Protein AF-A0A0K1QG72-F1 (afdb_monomer_lite)

Organism: NCBI:txid1391654

pLDDT: mean 87.48, std 5.42, range [59.25, 93.12]

Structure (mmCIF, N/CA/C/O backbone):
data_AF-A0A0K1QG72-F1
#
_entry.id   AF-A0A0K1QG72-F1
#
loop_
_atom_site.group_PDB
_atom_site.id
_atom_site.type_symbol
_atom_site.label_atom_id
_atom_site.label_alt_id
_atom_site.label_comp_id
_atom_site.label_asym_id
_atom_site.label_entity_id
_atom_site.label_seq_id
_atom_site.pdbx_PDB_ins_code
_atom_site.Cartn_x
_atom_site.Cartn_y
_atom_site.Cartn_z
_atom_site.occupancy
_atom_site.B_iso_or_equiv
_atom_site.auth_seq_id
_atom_site.auth_comp_id
_atom_site.auth_asym_id
_atom_site.auth_atom_id
_atom_site.pdbx_PDB_model_num
ATOM 1 N N . MET A 1 1 ? -10.342 -7.839 8.891 1.00 59.25 1 MET A N 1
ATOM 2 C CA . MET A 1 1 ? -9.482 -8.178 7.729 1.00 59.25 1 MET A CA 1
ATOM 3 C C . MET A 1 1 ? -8.659 -9.415 8.064 1.00 59.25 1 MET A C 1
ATOM 5 O O . MET A 1 1 ? -8.612 -9.781 9.231 1.00 59.25 1 MET A O 1
ATOM 9 N N . LYS A 1 2 ? -8.072 -10.097 7.074 1.00 65.12 2 LYS A N 1
ATOM 10 C CA . LYS A 1 2 ? -7.269 -11.310 7.305 1.00 65.12 2 LYS A CA 1
ATOM 11 C C . LYS A 1 2 ? -5.890 -10.953 7.876 1.00 65.12 2 LYS A C 1
ATOM 13 O O . LYS A 1 2 ? -5.351 -9.897 7.552 1.00 65.12 2 LYS A O 1
ATOM 18 N N . ALA A 1 3 ? -5.326 -11.838 8.699 1.00 71.88 3 ALA A N 1
ATOM 19 C CA . ALA A 1 3 ? -3.951 -11.710 9.173 1.00 71.88 3 ALA A CA 1
ATOM 20 C C . ALA A 1 3 ? -2.966 -11.719 7.989 1.00 71.88 3 ALA A C 1
ATOM 22 O O . ALA A 1 3 ? -3.108 -12.519 7.062 1.00 71.88 3 ALA A O 1
ATOM 23 N N . SER A 1 4 ? -1.990 -10.813 8.023 1.00 83.19 4 SER A N 1
ATOM 24 C CA . SER A 1 4 ? -0.992 -10.626 6.970 1.00 83.19 4 SER A CA 1
ATOM 25 C C . SER A 1 4 ? 0.277 -11.423 7.266 1.00 83.19 4 SER A C 1
ATOM 27 O O . SER A 1 4 ? 0.906 -11.230 8.308 1.00 83.19 4 SER A O 1
ATOM 29 N N . ALA A 1 5 ? 0.698 -12.255 6.314 1.00 86.75 5 ALA A N 1
ATOM 30 C CA . ALA A 1 5 ? 1.987 -12.939 6.375 1.00 86.75 5 ALA A CA 1
ATOM 31 C C . ALA A 1 5 ? 3.146 -11.949 6.179 1.00 86.75 5 ALA A C 1
ATOM 33 O O . ALA A 1 5 ? 4.214 -12.100 6.769 1.00 86.75 5 ALA A O 1
ATOM 34 N N . MET A 1 6 ? 2.928 -10.902 5.380 1.00 89.50 6 MET A N 1
ATOM 35 C CA . MET A 1 6 ? 3.885 -9.815 5.201 1.00 89.50 6 MET A CA 1
ATOM 36 C C . MET A 1 6 ? 4.154 -9.068 6.511 1.00 89.50 6 MET A C 1
ATOM 38 O O . MET A 1 6 ? 5.302 -8.714 6.768 1.00 89.50 6 MET A O 1
ATOM 42 N N . GLY A 1 7 ? 3.140 -8.861 7.353 1.00 87.12 7 GLY A N 1
ATOM 43 C CA . GLY A 1 7 ? 3.303 -8.242 8.668 1.00 87.12 7 GLY A CA 1
ATOM 44 C C . GLY A 1 7 ? 4.256 -9.026 9.572 1.00 87.12 7 GLY A C 1
ATOM 45 O O . GLY A 1 7 ? 5.176 -8.446 10.148 1.00 87.12 7 GLY A O 1
ATOM 46 N N . GLU A 1 8 ? 4.093 -10.349 9.641 1.00 87.62 8 GLU A N 1
ATOM 47 C CA . GLU A 1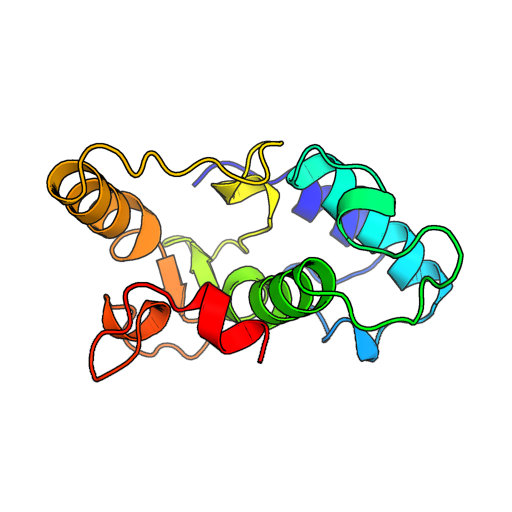 8 ? 5.005 -11.230 10.382 1.00 87.62 8 GLU A CA 1
ATOM 48 C C . GLU A 1 8 ? 6.423 -11.210 9.801 1.00 87.62 8 GLU A C 1
ATOM 50 O O . GLU A 1 8 ? 7.406 -11.140 10.542 1.00 87.62 8 GLU A O 1
ATOM 55 N N . ASP A 1 9 ? 6.541 -11.248 8.471 1.00 89.75 9 ASP A N 1
ATOM 56 C CA . ASP A 1 9 ? 7.832 -11.203 7.790 1.00 89.75 9 ASP A CA 1
ATOM 57 C C . ASP A 1 9 ? 8.554 -9.873 8.082 1.00 89.75 9 ASP A C 1
ATOM 59 O O . ASP A 1 9 ? 9.743 -9.883 8.385 1.00 89.75 9 ASP A O 1
ATOM 63 N N . LEU A 1 10 ? 7.850 -8.734 8.102 1.00 89.31 10 LEU A N 1
ATOM 64 C CA . LEU A 1 10 ? 8.422 -7.428 8.461 1.00 89.31 10 LEU A CA 1
ATOM 65 C C . LEU A 1 10 ? 8.855 -7.353 9.933 1.00 89.31 10 LEU A C 1
ATOM 67 O O . LEU A 1 10 ? 9.928 -6.818 10.224 1.00 89.31 10 LEU A O 1
ATOM 71 N N . GLN A 1 11 ? 8.077 -7.925 10.853 1.00 88.19 11 GLN A N 1
ATOM 72 C CA . GLN A 1 11 ? 8.455 -7.995 12.269 1.00 88.19 11 GLN A CA 1
ATOM 73 C C . GLN A 1 11 ? 9.741 -8.807 12.473 1.00 88.19 11 GLN A C 1
ATOM 75 O O . GLN A 1 11 ? 10.623 -8.376 13.217 1.00 88.19 11 GLN A O 1
ATOM 80 N N . LYS A 1 12 ? 9.913 -9.924 11.751 1.00 89.38 12 LYS A N 1
ATOM 81 C CA . LYS A 1 12 ? 11.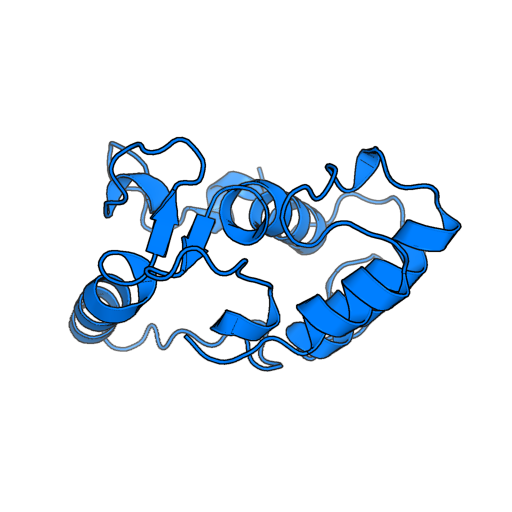159 -10.720 11.766 1.00 89.38 12 LYS A CA 1
ATOM 82 C C . LYS A 1 12 ? 12.375 -9.935 11.260 1.00 89.38 12 LYS A C 1
ATOM 84 O O . LYS A 1 12 ? 13.495 -10.216 11.674 1.00 89.38 12 LYS A O 1
ATOM 89 N N . LEU A 1 13 ? 12.172 -8.920 10.415 1.00 87.31 13 LEU A N 1
ATOM 90 C CA . LEU A 1 13 ? 13.221 -7.989 9.964 1.00 87.31 13 LEU A CA 1
ATOM 91 C C . LEU A 1 13 ? 13.548 -6.885 10.990 1.00 87.31 13 LEU A C 1
ATOM 93 O O . LEU A 1 13 ? 14.360 -5.984 10.719 1.00 87.31 13 LEU A O 1
ATOM 97 N N . GLY A 1 14 ? 12.906 -6.923 12.162 1.00 86.75 14 GLY A N 1
ATOM 98 C CA . GLY A 1 14 ? 13.012 -5.899 13.194 1.00 86.75 14 GLY A CA 1
ATOM 99 C C . GLY A 1 14 ? 12.425 -4.564 12.744 1.00 86.75 14 GLY A C 1
ATOM 100 O O . GLY A 1 14 ? 12.980 -3.516 13.074 1.00 86.75 14 GLY A O 1
ATOM 101 N N . LEU A 1 15 ? 11.381 -4.593 11.909 1.00 88.06 15 LEU A N 1
ATOM 102 C CA . LEU A 1 15 ? 10.599 -3.414 11.548 1.00 88.06 15 LEU A CA 1
ATOM 103 C C . LEU A 1 15 ? 9.314 -3.399 12.373 1.00 88.06 15 LEU A C 1
ATOM 105 O O . LEU A 1 15 ? 8.622 -4.411 12.477 1.00 88.06 15 LEU A O 1
ATOM 109 N N . ASP A 1 16 ? 8.989 -2.242 12.946 1.00 85.50 16 ASP A N 1
ATOM 110 C CA . ASP A 1 16 ? 7.727 -2.067 13.656 1.00 85.50 16 ASP A CA 1
ATOM 111 C C . ASP A 1 16 ? 6.575 -2.010 12.648 1.00 85.50 16 ASP A C 1
ATOM 113 O O . ASP A 1 16 ? 6.453 -1.063 11.870 1.00 85.50 16 ASP A O 1
ATOM 117 N N . ALA A 1 17 ? 5.717 -3.027 12.695 1.00 80.81 17 ALA A N 1
ATOM 118 C CA . ALA A 1 17 ? 4.513 -3.158 11.887 1.00 80.81 17 ALA A CA 1
ATOM 119 C C . ALA A 1 17 ? 3.548 -1.962 12.011 1.00 80.81 17 ALA A C 1
ATOM 121 O O . ALA A 1 17 ? 2.796 -1.703 11.076 1.00 80.81 17 ALA A O 1
ATOM 122 N N . LYS A 1 18 ? 3.559 -1.239 13.139 1.00 81.81 18 LYS A N 1
ATOM 123 C CA . LYS A 1 18 ? 2.697 -0.070 13.386 1.00 81.81 18 LYS A CA 1
ATOM 124 C C . LYS A 1 18 ? 3.378 1.262 13.073 1.00 81.81 18 LYS A C 1
ATOM 126 O O . LYS A 1 18 ? 2.695 2.271 12.922 1.00 81.81 18 LYS A O 1
ATOM 131 N N . ALA A 1 19 ? 4.705 1.279 12.974 1.00 85.50 19 ALA A N 1
ATOM 132 C CA . ALA A 1 19 ? 5.501 2.489 12.783 1.00 85.50 19 ALA A CA 1
ATOM 133 C C . ALA A 1 19 ? 6.554 2.296 11.683 1.00 85.50 19 ALA A C 1
ATOM 135 O O . ALA A 1 19 ? 7.749 2.543 11.867 1.00 85.50 19 ALA A O 1
ATOM 136 N N . LEU A 1 20 ? 6.101 1.847 10.511 1.00 87.81 20 LEU A N 1
ATOM 137 C CA . LEU A 1 20 ? 6.985 1.596 9.382 1.00 87.81 20 LEU A CA 1
ATOM 138 C C . LEU A 1 20 ? 7.597 2.899 8.829 1.00 87.81 20 LEU A C 1
ATOM 140 O O . LEU A 1 20 ? 6.874 3.869 8.552 1.00 87.81 20 LEU A O 1
ATOM 144 N N . PRO A 1 21 ? 8.922 2.933 8.595 1.00 88.31 21 PRO A N 1
ATOM 145 C CA . PRO A 1 21 ? 9.557 4.055 7.922 1.00 88.31 21 PRO A CA 1
ATOM 146 C C . PRO A 1 21 ? 9.186 4.079 6.432 1.00 88.31 21 PRO A C 1
ATOM 148 O O . PRO A 1 21 ? 8.797 3.072 5.837 1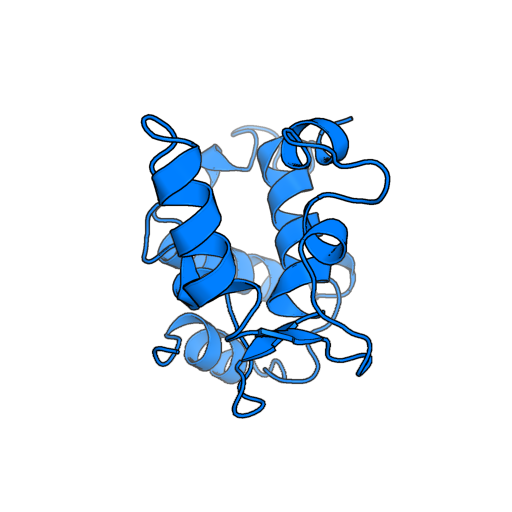.00 88.31 21 PRO A O 1
ATOM 151 N N . SER A 1 22 ? 9.355 5.236 5.792 1.00 88.81 22 SER A N 1
ATOM 152 C CA . SER A 1 22 ? 9.354 5.317 4.328 1.00 88.81 22 SER A CA 1
ATOM 153 C C . SER A 1 22 ? 10.455 4.427 3.743 1.00 88.81 22 SER A C 1
ATOM 155 O O . SER A 1 22 ? 11.542 4.325 4.318 1.00 88.81 22 SER A O 1
ATOM 157 N N . LEU A 1 23 ? 10.204 3.817 2.580 1.00 87.31 23 LEU A N 1
ATOM 158 C CA . LEU A 1 23 ? 11.140 2.872 1.951 1.00 87.31 23 LEU A CA 1
ATOM 159 C C . LEU A 1 23 ? 12.537 3.472 1.720 1.00 87.31 23 LEU A C 1
ATOM 161 O O . LEU A 1 23 ? 13.539 2.784 1.880 1.00 87.31 23 LEU A O 1
ATOM 165 N N . ASN A 1 24 ? 12.617 4.766 1.406 1.00 83.75 24 ASN A N 1
ATOM 166 C CA . ASN A 1 24 ? 13.876 5.485 1.187 1.00 83.75 24 ASN A CA 1
ATOM 167 C C . ASN A 1 24 ? 14.722 5.704 2.456 1.00 83.75 24 ASN A C 1
ATOM 169 O O . ASN A 1 24 ? 15.873 6.114 2.344 1.00 83.75 24 ASN A O 1
ATOM 173 N N . ARG A 1 25 ? 14.172 5.456 3.651 1.00 86.88 25 ARG A N 1
ATOM 174 C CA . ARG A 1 25 ? 14.891 5.560 4.933 1.00 86.88 25 ARG A CA 1
ATOM 175 C C . ARG A 1 25 ? 15.419 4.214 5.428 1.00 86.88 25 ARG A C 1
ATOM 177 O O . ARG A 1 25 ? 16.080 4.165 6.461 1.00 86.88 25 ARG A O 1
ATOM 184 N N . LEU A 1 26 ? 15.110 3.120 4.731 1.00 87.06 26 LEU A N 1
ATOM 185 C CA . LEU A 1 26 ? 15.592 1.792 5.094 1.00 87.06 26 LEU A CA 1
ATOM 186 C C . LEU A 1 26 ? 17.035 1.581 4.608 1.00 87.06 26 LEU A C 1
ATOM 188 O O . LEU A 1 26 ? 17.351 1.939 3.472 1.00 87.06 26 LEU A O 1
ATOM 192 N N . PRO A 1 27 ? 17.899 0.931 5.410 1.00 88.00 27 PRO A N 1
ATOM 193 C CA . PRO A 1 27 ? 19.205 0.481 4.943 1.00 88.00 27 PRO A CA 1
ATOM 194 C C . PRO A 1 27 ? 19.072 -0.451 3.723 1.00 88.00 27 PRO A C 1
ATOM 196 O O . PRO A 1 27 ? 18.130 -1.252 3.689 1.00 88.00 27 PRO A O 1
ATOM 199 N N . PRO A 1 28 ? 20.016 -0.433 2.760 1.00 86.31 28 PRO A N 1
ATOM 200 C CA . PRO A 1 28 ? 19.920 -1.220 1.525 1.00 86.31 28 PRO A CA 1
ATOM 201 C C . PRO A 1 28 ? 19.675 -2.720 1.742 1.00 86.31 28 PRO A C 1
ATOM 203 O O . PRO A 1 28 ? 18.909 -3.348 1.009 1.00 86.31 28 PRO A O 1
ATOM 206 N N . GLU A 1 29 ? 20.284 -3.301 2.778 1.00 86.00 29 GLU A N 1
ATOM 207 C CA . GLU A 1 29 ? 20.107 -4.715 3.117 1.00 86.00 29 GLU A CA 1
ATOM 208 C C . GLU A 1 29 ? 18.683 -5.035 3.578 1.00 86.00 29 GLU A C 1
ATOM 210 O O . GLU A 1 29 ? 18.092 -6.016 3.121 1.00 86.00 29 GLU A O 1
ATOM 215 N N . LYS A 1 30 ? 18.105 -4.186 4.440 1.00 88.19 30 LYS A N 1
ATOM 216 C CA . LYS A 1 30 ? 16.713 -4.328 4.885 1.00 88.19 30 LYS A CA 1
ATOM 217 C C . LYS A 1 30 ? 15.751 -4.081 3.733 1.00 88.19 30 LYS A C 1
ATOM 219 O O . LYS A 1 30 ? 14.800 -4.838 3.568 1.00 88.19 30 LYS A O 1
ATOM 224 N N . LEU A 1 31 ? 16.029 -3.079 2.898 1.00 89.00 31 LEU A N 1
ATOM 225 C CA . LEU A 1 31 ? 15.211 -2.766 1.731 1.00 89.00 31 LEU A CA 1
ATOM 226 C C . LEU A 1 31 ? 15.089 -3.979 0.801 1.00 89.00 31 LEU A C 1
ATOM 228 O O . LEU A 1 31 ? 13.982 -4.337 0.413 1.00 89.00 31 LEU A O 1
ATOM 232 N N . ARG A 1 32 ? 16.196 -4.675 0.508 1.00 88.56 32 ARG A N 1
ATOM 233 C CA . ARG A 1 32 ? 16.170 -5.891 -0.323 1.00 88.56 32 ARG A CA 1
ATOM 234 C C . ARG A 1 32 ? 15.311 -7.002 0.289 1.00 88.56 32 ARG A C 1
ATOM 236 O O . ARG A 1 32 ? 14.655 -7.733 -0.449 1.00 88.56 32 ARG A O 1
ATOM 243 N N . GLN A 1 33 ? 15.304 -7.139 1.613 1.00 90.75 33 GLN A N 1
ATOM 244 C CA . GLN A 1 33 ? 14.461 -8.121 2.301 1.00 90.75 33 GLN A CA 1
ATOM 245 C C . GLN A 1 33 ? 12.978 -7.733 2.251 1.00 90.75 33 GLN A C 1
ATOM 247 O O . GLN A 1 33 ? 12.145 -8.588 1.964 1.00 90.75 33 GLN A O 1
ATOM 252 N N . VAL A 1 34 ? 12.656 -6.445 2.398 1.00 91.81 34 VAL A N 1
ATOM 253 C CA . VAL A 1 34 ? 11.295 -5.921 2.188 1.00 91.81 34 VAL A CA 1
ATOM 254 C C . VAL A 1 34 ? 10.822 -6.154 0.745 1.00 91.81 34 VAL A C 1
ATOM 256 O O . VAL A 1 34 ? 9.692 -6.573 0.532 1.00 91.81 34 VAL A O 1
ATOM 259 N N . MET A 1 35 ? 11.684 -6.006 -0.266 1.00 92.69 35 MET A N 1
ATOM 260 C CA . MET A 1 35 ? 11.290 -6.295 -1.657 1.00 92.69 35 MET A CA 1
ATOM 261 C C . MET A 1 35 ? 10.877 -7.760 -1.875 1.00 92.69 35 MET A C 1
ATOM 263 O O . MET A 1 35 ? 10.018 -8.045 -2.709 1.00 92.69 35 MET A O 1
ATOM 267 N N . LYS A 1 36 ? 11.426 -8.709 -1.102 1.00 91.25 36 LYS A N 1
ATOM 268 C CA . LYS A 1 36 ? 10.989 -10.114 -1.168 1.00 91.25 36 LYS A CA 1
ATOM 269 C C . LYS A 1 36 ? 9.558 -10.290 -0.659 1.00 91.25 36 LYS A C 1
ATOM 271 O O . LYS A 1 36 ? 8.818 -11.093 -1.226 1.00 91.25 36 LYS A O 1
ATOM 276 N N . THR A 1 37 ? 9.154 -9.540 0.370 1.00 91.94 37 THR A N 1
ATOM 277 C CA . THR A 1 37 ? 7.776 -9.603 0.878 1.00 91.94 37 THR A CA 1
ATOM 278 C C . THR A 1 37 ? 6.796 -8.994 -0.122 1.00 91.94 37 THR A C 1
ATOM 280 O O . THR A 1 37 ? 5.719 -9.548 -0.319 1.00 91.94 37 THR A O 1
ATOM 283 N N . PHE A 1 38 ? 7.204 -7.950 -0.852 1.00 93.12 38 PHE A N 1
ATOM 284 C CA . PHE A 1 38 ? 6.405 -7.352 -1.928 1.00 93.12 38 PHE A CA 1
ATOM 285 C C . PHE A 1 38 ? 6.173 -8.346 -3.069 1.00 93.12 38 PHE A C 1
ATOM 287 O O . PHE A 1 38 ? 5.037 -8.539 -3.492 1.00 93.12 38 PHE A O 1
ATOM 294 N N . ASN A 1 39 ? 7.230 -9.023 -3.528 1.00 92.19 39 ASN A N 1
ATOM 295 C CA . ASN A 1 39 ? 7.130 -10.046 -4.572 1.00 92.19 39 ASN A CA 1
ATOM 296 C C . ASN A 1 39 ? 6.123 -11.143 -4.198 1.00 92.19 39 ASN A C 1
ATOM 298 O O . ASN A 1 39 ? 5.266 -11.498 -5.004 1.00 92.19 39 ASN A O 1
ATOM 302 N N . LYS A 1 40 ? 6.181 -11.632 -2.952 1.00 91.31 40 LYS A N 1
ATOM 303 C CA . LYS A 1 40 ? 5.248 -12.638 -2.422 1.00 91.31 40 LYS A CA 1
ATOM 304 C C . LYS A 1 40 ? 3.816 -12.102 -2.324 1.00 91.31 40 LYS A C 1
ATOM 306 O O . LYS A 1 40 ? 2.888 -12.773 -2.756 1.00 91.31 40 LYS A O 1
ATOM 311 N N . ALA A 1 41 ? 3.641 -10.895 -1.790 1.00 92.38 41 ALA A N 1
ATOM 312 C CA . ALA A 1 41 ? 2.332 -10.283 -1.584 1.00 92.38 41 ALA A CA 1
ATOM 313 C C . ALA A 1 41 ? 1.613 -9.911 -2.890 1.00 92.38 41 ALA A C 1
ATOM 315 O O . ALA A 1 41 ? 0.387 -9.956 -2.948 1.00 92.38 41 ALA A O 1
ATOM 316 N N . LEU A 1 42 ? 2.367 -9.548 -3.930 1.00 91.62 42 LEU A N 1
ATOM 317 C CA . LEU A 1 42 ? 1.842 -9.139 -5.237 1.00 91.62 42 LEU A CA 1
ATOM 318 C C . LEU A 1 42 ? 1.883 -10.263 -6.285 1.00 91.62 42 LEU A C 1
ATOM 320 O O . LEU A 1 42 ? 1.341 -10.088 -7.372 1.00 91.62 42 LEU A O 1
ATOM 324 N N . GLY A 1 43 ? 2.539 -11.389 -5.983 1.00 92.00 43 GLY A N 1
ATOM 325 C CA . GLY A 1 43 ? 2.733 -12.507 -6.915 1.00 92.00 43 GLY A CA 1
ATOM 326 C C . GLY A 1 43 ? 3.595 -12.156 -8.125 1.00 92.00 43 GLY A C 1
ATOM 327 O O . GLY A 1 43 ? 3.354 -12.647 -9.223 1.00 92.00 43 GLY A O 1
ATOM 328 N N . THR A 1 44 ? 4.587 -11.285 -7.938 1.00 92.62 44 THR A N 1
ATOM 329 C CA . THR A 1 44 ? 5.471 -10.806 -9.007 1.00 92.62 44 THR A CA 1
ATOM 330 C C . THR A 1 44 ? 6.931 -11.146 -8.734 1.00 92.62 44 THR A C 1
ATOM 332 O O . THR A 1 44 ? 7.320 -11.500 -7.622 1.00 92.62 44 THR A O 1
ATOM 335 N N . GLN A 1 45 ? 7.762 -11.006 -9.760 1.00 91.12 45 GLN A N 1
ATOM 336 C CA . GLN A 1 45 ? 9.216 -11.048 -9.650 1.00 91.12 45 GLN A CA 1
ATOM 337 C C . GLN A 1 45 ? 9.807 -9.632 -9.636 1.00 91.12 45 GLN A C 1
ATOM 339 O O . GLN A 1 45 ? 9.109 -8.649 -9.892 1.00 91.12 45 GLN A O 1
ATOM 344 N N . CYS A 1 46 ? 11.117 -9.536 -9.386 1.00 90.12 46 CYS A N 1
ATOM 345 C CA . CYS A 1 46 ? 11.856 -8.272 -9.341 1.00 90.12 46 CYS A CA 1
ATOM 346 C C . CYS A 1 46 ? 11.635 -7.411 -10.595 1.00 90.12 46 CYS A C 1
ATOM 348 O O . CYS A 1 46 ? 11.439 -6.204 -10.485 1.00 90.12 46 CYS A O 1
ATOM 350 N N . THR A 1 47 ? 11.611 -8.038 -11.773 1.00 89.25 47 THR A N 1
ATOM 351 C CA . THR A 1 47 ? 11.419 -7.379 -13.074 1.00 89.25 47 THR A CA 1
ATOM 352 C C . THR A 1 47 ? 9.999 -6.867 -13.306 1.00 89.25 47 THR A C 1
ATOM 354 O O . THR A 1 47 ? 9.775 -6.072 -14.210 1.00 89.25 47 THR A O 1
ATOM 357 N N . GLY A 1 48 ? 9.030 -7.267 -12.476 1.00 84.94 48 GLY A N 1
ATOM 358 C CA . GLY A 1 48 ? 7.685 -6.694 -12.523 1.00 84.94 48 GLY A CA 1
ATOM 359 C C . GLY A 1 48 ? 7.639 -5.249 -12.025 1.00 84.94 48 GLY A C 1
ATOM 360 O O . GLY A 1 48 ? 6.737 -4.504 -12.396 1.00 84.94 48 GLY A O 1
ATOM 361 N N . CYS A 1 49 ? 8.619 -4.830 -11.217 1.00 88.75 49 CYS A N 1
ATOM 362 C CA . CYS A 1 49 ? 8.722 -3.459 -10.711 1.00 88.75 49 CYS A CA 1
ATOM 363 C C . CYS A 1 49 ? 10.044 -2.767 -11.060 1.00 88.75 49 CYS A C 1
ATOM 365 O O . CYS A 1 49 ? 10.096 -1.542 -11.019 1.00 88.75 49 CYS A O 1
ATOM 367 N N . HIS A 1 50 ? 11.108 -3.494 -11.385 1.00 91.38 50 HIS A N 1
ATOM 368 C CA . HIS A 1 50 ? 12.425 -2.935 -11.691 1.00 91.38 50 HIS A CA 1
ATOM 369 C C . HIS A 1 50 ? 12.835 -3.230 -13.131 1.00 91.38 50 HIS A C 1
ATOM 371 O O . HIS A 1 50 ? 12.479 -4.272 -13.675 1.00 91.38 50 HIS A O 1
ATOM 377 N N . GLU A 1 51 ? 13.645 -2.351 -13.720 1.00 90.12 51 GLU A N 1
ATOM 378 C CA . GLU A 1 51 ? 14.324 -2.671 -14.973 1.00 90.12 51 GLU A CA 1
ATOM 379 C C . GLU A 1 51 ? 15.417 -3.709 -14.705 1.00 90.12 51 GLU A C 1
ATOM 381 O O . GLU A 1 51 ? 16.162 -3.601 -13.728 1.00 90.12 51 GLU A O 1
ATOM 386 N N . ALA A 1 52 ? 15.542 -4.709 -15.582 1.00 85.69 52 ALA A N 1
ATOM 387 C CA . ALA A 1 52 ? 16.478 -5.821 -15.387 1.00 85.69 52 ALA A CA 1
ATOM 388 C C . ALA A 1 52 ? 17.942 -5.360 -15.257 1.00 85.69 52 ALA A C 1
ATOM 390 O O . ALA A 1 52 ? 18.708 -5.946 -14.493 1.00 85.69 52 ALA A O 1
ATOM 391 N N . ASN A 1 53 ? 18.302 -4.290 -15.970 1.00 86.12 53 ASN A N 1
ATOM 392 C CA . ASN A 1 53 ? 19.663 -3.754 -16.021 1.00 86.12 53 ASN A CA 1
ATOM 393 C C . ASN A 1 53 ? 19.873 -2.528 -15.114 1.00 86.12 53 ASN A C 1
ATOM 395 O O . ASN A 1 53 ? 21.012 -2.117 -14.917 1.00 86.12 53 ASN A O 1
ATOM 399 N N . ASP A 1 54 ? 18.802 -1.947 -14.560 1.00 87.38 54 ASP A N 1
ATOM 400 C CA . ASP A 1 54 ? 18.879 -0.785 -13.671 1.00 87.38 54 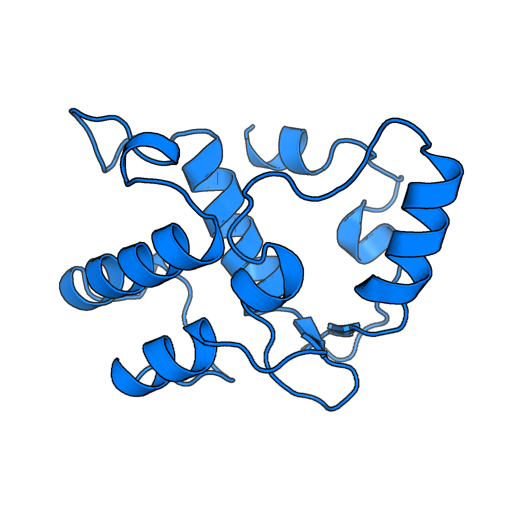ASP A CA 1
ATOM 401 C C . ASP A 1 54 ? 17.762 -0.809 -12.613 1.00 87.38 54 ASP A C 1
ATOM 403 O O . ASP A 1 54 ? 16.637 -0.347 -12.804 1.00 87.38 54 ASP A O 1
ATOM 407 N N . PHE A 1 55 ? 18.096 -1.303 -11.424 1.00 84.25 55 PHE A N 1
ATOM 408 C CA . PHE A 1 55 ? 17.160 -1.351 -10.300 1.00 84.25 55 PHE A CA 1
ATOM 409 C C . PHE A 1 55 ? 16.871 0.038 -9.703 1.00 84.25 55 PHE A C 1
ATOM 411 O O . PHE A 1 55 ? 15.861 0.219 -9.000 1.00 84.25 55 PHE A O 1
ATOM 418 N N . HIS A 1 56 ? 17.731 1.025 -9.968 1.00 85.19 56 HIS A N 1
ATOM 419 C CA . HIS A 1 56 ? 17.571 2.401 -9.510 1.00 85.19 56 HIS A CA 1
ATOM 420 C C . HIS A 1 56 ? 16.624 3.194 -10.407 1.00 85.19 56 HIS A C 1
ATOM 422 O O . HIS A 1 56 ? 15.932 4.069 -9.873 1.00 85.19 56 HIS A O 1
ATOM 428 N N . ALA A 1 57 ? 16.487 2.813 -11.681 1.00 87.56 57 ALA A N 1
ATOM 429 C CA . ALA A 1 57 ? 15.560 3.423 -12.626 1.00 87.56 57 ALA A CA 1
ATOM 430 C C . ALA A 1 57 ? 14.156 3.629 -12.018 1.00 87.56 57 ALA A C 1
ATOM 432 O O . ALA A 1 57 ? 13.620 2.750 -11.319 1.00 87.56 57 ALA A O 1
ATOM 433 N N . PRO A 1 58 ? 13.541 4.803 -12.233 1.00 86.88 58 PRO A N 1
ATOM 434 C CA . PRO A 1 58 ? 12.168 5.051 -11.832 1.00 86.88 58 PRO A CA 1
ATOM 435 C C . PRO A 1 58 ? 11.210 4.413 -12.845 1.00 86.88 58 PRO A C 1
ATOM 437 O O . PRO A 1 58 ? 10.917 4.988 -13.889 1.00 86.88 58 PRO A O 1
ATOM 440 N N . THR A 1 5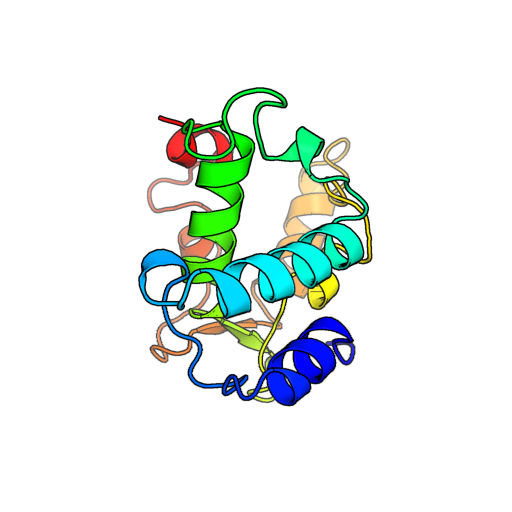9 ? 10.680 3.236 -12.525 1.00 90.06 59 THR A N 1
ATOM 441 C CA . THR A 1 59 ? 9.612 2.607 -13.318 1.00 90.06 59 THR A CA 1
ATOM 442 C C . THR A 1 59 ? 8.231 3.043 -12.820 1.00 90.06 59 THR A C 1
ATOM 444 O O . THR A 1 59 ? 8.066 3.511 -11.687 1.00 90.06 59 THR A O 1
ATOM 447 N N . LYS A 1 60 ? 7.201 2.828 -13.646 1.00 90.31 60 LYS A N 1
ATOM 448 C CA . LYS A 1 60 ? 5.800 3.073 -13.267 1.00 90.31 60 LYS A CA 1
ATOM 449 C C . LYS A 1 60 ? 5.400 2.277 -12.020 1.00 90.31 60 LYS A C 1
ATOM 451 O O . LYS A 1 60 ? 4.912 2.851 -11.048 1.00 90.31 60 LYS A O 1
ATOM 456 N N . ASN A 1 61 ? 5.677 0.975 -12.016 1.00 90.62 61 ASN A N 1
ATOM 457 C CA . ASN A 1 61 ? 5.290 0.081 -10.925 1.00 90.62 61 ASN A CA 1
ATOM 458 C C . ASN A 1 61 ? 6.059 0.380 -9.632 1.00 90.62 61 ASN A C 1
ATOM 460 O O . ASN A 1 61 ? 5.479 0.324 -8.552 1.00 90.62 61 ASN A O 1
ATOM 464 N N . LYS A 1 62 ? 7.325 0.809 -9.723 1.00 90.31 62 LYS A N 1
ATOM 465 C CA . LYS A 1 62 ? 8.105 1.271 -8.565 1.00 90.31 62 LYS A CA 1
ATOM 466 C C . LYS A 1 62 ? 7.505 2.527 -7.928 1.00 90.31 62 LYS A C 1
ATOM 468 O O . LYS A 1 62 ? 7.395 2.591 -6.703 1.00 90.31 62 LYS A O 1
ATOM 473 N N . LYS A 1 63 ? 7.079 3.508 -8.739 1.00 90.50 63 LYS A N 1
ATOM 474 C CA . LYS A 1 63 ? 6.384 4.710 -8.241 1.00 90.50 63 LYS A CA 1
ATOM 475 C C . LYS A 1 63 ? 5.071 4.339 -7.540 1.00 90.50 63 LYS A C 1
ATOM 477 O O . LYS A 1 63 ? 4.835 4.792 -6.419 1.00 90.50 63 LYS A O 1
ATOM 482 N N . ILE A 1 64 ? 4.263 3.473 -8.159 1.00 91.38 64 ILE A N 1
ATOM 483 C CA . ILE A 1 64 ? 3.000 2.990 -7.580 1.00 91.38 64 ILE A CA 1
ATOM 484 C C . ILE A 1 64 ? 3.257 2.262 -6.259 1.00 91.38 64 ILE A C 1
ATOM 486 O O . ILE A 1 64 ? 2.633 2.601 -5.260 1.00 91.38 64 ILE A O 1
ATOM 490 N N . ALA A 1 65 ? 4.208 1.326 -6.212 1.00 91.75 65 ALA A N 1
ATOM 491 C CA . ALA A 1 65 ? 4.533 0.574 -5.000 1.00 91.75 65 ALA A CA 1
ATOM 492 C C . ALA A 1 65 ? 4.978 1.486 -3.842 1.00 91.75 65 ALA A C 1
ATOM 494 O O . ALA A 1 65 ? 4.552 1.288 -2.705 1.00 91.75 65 ALA A O 1
ATOM 495 N N . SER A 1 66 ? 5.774 2.528 -4.119 1.00 91.44 66 SER A N 1
ATOM 496 C CA . SER A 1 66 ? 6.162 3.503 -3.091 1.00 91.44 66 SER A CA 1
ATOM 497 C C . SER A 1 66 ? 4.962 4.282 -2.557 1.00 91.44 66 SER A C 1
ATOM 499 O O . SER A 1 66 ? 4.835 4.460 -1.348 1.00 91.44 66 SER A O 1
ATOM 501 N N . LYS A 1 67 ? 4.061 4.735 -3.437 1.00 90.88 67 LYS A N 1
ATOM 502 C CA . LYS A 1 67 ? 2.837 5.432 -3.017 1.00 90.88 67 LYS A CA 1
ATOM 503 C C . LYS A 1 67 ? 1.896 4.509 -2.252 1.00 90.88 67 LYS A C 1
ATOM 505 O O . LYS A 1 67 ? 1.326 4.938 -1.255 1.00 90.88 67 LYS A O 1
ATOM 510 N N . MET A 1 68 ? 1.797 3.244 -2.658 1.00 92.19 68 MET A N 1
ATOM 511 C CA . MET A 1 68 ? 1.002 2.239 -1.957 1.00 92.19 68 MET A CA 1
ATOM 512 C C . MET A 1 68 ? 1.495 2.025 -0.522 1.00 92.19 68 MET A C 1
ATOM 514 O O . MET A 1 68 ? 0.703 1.999 0.419 1.00 92.19 68 MET A O 1
ATOM 518 N N . TRP A 1 69 ? 2.814 1.927 -0.350 1.00 92.75 69 TRP A N 1
ATOM 519 C CA . TRP A 1 69 ? 3.443 1.827 0.963 1.00 92.75 69 TRP A CA 1
ATOM 520 C C . TRP A 1 69 ? 3.141 3.046 1.841 1.00 92.75 69 TRP A C 1
ATOM 522 O O . TRP A 1 69 ? 2.750 2.907 2.997 1.00 92.75 69 TRP A O 1
ATOM 532 N N . ASP A 1 70 ? 3.294 4.250 1.294 1.00 91.25 70 ASP A N 1
ATOM 533 C CA . ASP A 1 70 ? 3.136 5.475 2.074 1.00 91.25 70 ASP A CA 1
ATOM 534 C C . ASP A 1 70 ? 1.676 5.802 2.407 1.00 91.25 70 ASP A C 1
ATOM 536 O O . ASP A 1 70 ? 1.401 6.270 3.510 1.00 91.25 70 ASP A O 1
ATOM 540 N N . LEU A 1 71 ? 0.747 5.563 1.479 1.00 88.88 71 LEU A N 1
ATOM 541 C CA . LEU A 1 71 ? -0.656 5.947 1.638 1.00 88.88 71 LEU A CA 1
ATOM 542 C C . LEU A 1 71 ? -1.503 4.855 2.289 1.00 88.88 71 LEU A C 1
ATOM 544 O O . LEU A 1 71 ? -2.334 5.177 3.132 1.00 88.88 71 LEU A O 1
ATOM 548 N N . TYR A 1 72 ? -1.286 3.582 1.947 1.00 90.56 72 TYR A N 1
ATOM 549 C CA . TYR A 1 72 ? -2.095 2.486 2.488 1.00 90.56 72 TYR A CA 1
ATOM 550 C C . TYR A 1 72 ? -1.402 1.798 3.657 1.00 90.56 72 TYR A C 1
ATOM 552 O O . TYR A 1 72 ? -1.943 1.801 4.754 1.00 90.56 72 TYR A O 1
ATOM 560 N N . VAL A 1 73 ? -0.191 1.266 3.468 1.00 92.00 73 VAL A N 1
ATOM 561 C CA . VAL A 1 73 ? 0.483 0.478 4.523 1.00 92.00 73 VAL A CA 1
ATOM 562 C C . VAL A 1 73 ? 0.807 1.333 5.751 1.0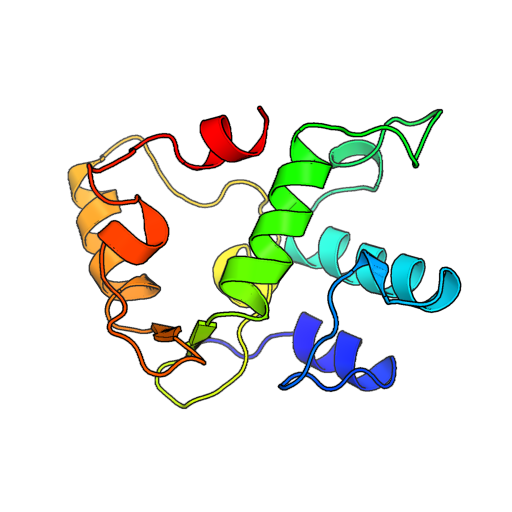0 92.00 73 VAL A C 1
ATOM 564 O O . VAL A 1 73 ? 0.639 0.898 6.884 1.00 92.00 73 VAL A O 1
ATOM 567 N N . ARG A 1 74 ? 1.271 2.567 5.532 1.00 92.44 74 ARG A N 1
ATOM 568 C CA . ARG A 1 74 ? 1.598 3.511 6.612 1.00 92.44 74 ARG A CA 1
ATOM 569 C C . ARG A 1 74 ? 0.428 4.410 7.013 1.00 92.44 74 ARG A C 1
ATOM 571 O O . ARG A 1 74 ? 0.430 4.932 8.124 1.00 92.44 74 ARG A O 1
ATOM 578 N N . GLY A 1 75 ? -0.511 4.654 6.099 1.00 90.19 75 GLY A N 1
ATOM 579 C CA . GLY A 1 75 ? -1.583 5.633 6.283 1.00 90.19 75 GLY A CA 1
ATOM 580 C C . GLY A 1 75 ? -2.910 5.041 6.747 1.00 90.19 75 GLY A C 1
ATOM 581 O O . GLY A 1 75 ? -3.714 5.774 7.327 1.00 90.19 75 GLY A O 1
ATOM 582 N N . LEU A 1 76 ? -3.132 3.740 6.546 1.00 91.44 76 LEU A N 1
ATOM 583 C CA . LEU A 1 76 ? -4.363 3.053 6.917 1.00 91.44 76 LEU A CA 1
ATOM 584 C C . LEU A 1 76 ? -4.111 1.922 7.911 1.00 91.44 76 LEU A C 1
ATOM 586 O O . LEU A 1 76 ? -3.038 1.328 7.984 1.00 91.44 76 LEU A O 1
ATOM 590 N N . VAL A 1 77 ? -5.158 1.614 8.658 1.00 92.12 77 VAL A N 1
ATOM 591 C CA . VAL A 1 77 ? -5.279 0.455 9.536 1.00 92.12 77 VAL A CA 1
ATOM 592 C C . VAL A 1 77 ? -6.644 -0.177 9.311 1.00 92.12 77 VAL A C 1
ATOM 594 O O . VAL A 1 77 ? -7.578 0.474 8.842 1.00 92.12 77 VAL A O 1
ATOM 597 N N . ALA A 1 78 ? -6.772 -1.451 9.648 1.00 91.12 78 ALA A N 1
ATOM 598 C CA . ALA A 1 78 ? -8.059 -2.117 9.695 1.00 91.12 78 ALA A CA 1
ATOM 599 C C . ALA A 1 78 ? -8.960 -1.480 10.769 1.00 91.12 78 ALA A C 1
ATOM 601 O O . ALA A 1 78 ? -8.508 -0.738 11.646 1.00 91.12 78 ALA A O 1
ATOM 602 N N . GLU A 1 79 ? -10.256 -1.770 10.707 1.00 88.06 79 GLU A N 1
ATOM 603 C CA . GLU A 1 79 ? -11.253 -1.252 11.648 1.00 88.06 79 GLU A CA 1
ATOM 604 C C . GLU A 1 79 ? -10.904 -1.516 13.127 1.00 88.06 79 GLU A C 1
ATOM 606 O O . GLU A 1 79 ? -11.195 -0.675 13.985 1.00 88.06 79 GLU A O 1
ATOM 611 N N . ASP A 1 80 ? -10.241 -2.642 13.400 1.00 86.06 80 ASP A N 1
ATOM 612 C CA . ASP A 1 80 ? -9.746 -3.081 14.711 1.00 86.06 80 ASP A CA 1
ATOM 613 C C . ASP A 1 80 ? -8.416 -2.417 15.132 1.00 86.06 80 ASP A C 1
ATOM 615 O O . ASP A 1 80 ? -7.898 -2.681 16.217 1.00 86.06 80 ASP A O 1
ATOM 619 N N . GLY A 1 81 ? -7.859 -1.538 14.294 1.00 85.69 81 GLY A N 1
ATOM 620 C CA . GLY A 1 81 ? -6.570 -0.878 14.503 1.00 85.69 81 GLY A CA 1
ATOM 621 C C . GLY A 1 81 ? -5.356 -1.729 14.114 1.00 85.69 81 GLY A C 1
ATOM 622 O O . GLY A 1 81 ? -4.220 -1.313 14.359 1.00 85.69 81 GLY A O 1
ATOM 623 N N . GLY A 1 82 ? -5.567 -2.908 13.524 1.00 89.06 82 GLY A N 1
ATOM 624 C CA . GLY A 1 82 ? -4.503 -3.752 12.995 1.00 89.06 82 GLY A CA 1
ATOM 625 C C . GLY A 1 82 ? -3.829 -3.129 11.764 1.00 89.06 82 GLY A C 1
ATOM 626 O O . GLY A 1 82 ? -4.509 -2.526 10.932 1.00 89.06 82 GLY A O 1
ATOM 627 N N . PRO A 1 83 ? -2.498 -3.254 11.612 1.00 90.19 83 PRO A N 1
ATOM 628 C CA . PRO A 1 83 ? -1.813 -2.772 10.418 1.00 90.19 83 PRO A CA 1
ATOM 629 C C . PRO A 1 83 ? -2.244 -3.572 9.184 1.00 90.19 83 PRO A C 1
ATOM 631 O O . PRO A 1 83 ? -2.467 -4.783 9.259 1.00 90.19 83 PRO A O 1
ATOM 634 N N . VAL A 1 84 ? -2.335 -2.889 8.045 1.00 91.31 84 VAL A N 1
ATOM 635 C CA . VAL A 1 84 ? -2.647 -3.499 6.748 1.00 91.31 84 VAL A CA 1
ATOM 636 C C . VAL A 1 84 ? -1.408 -3.502 5.867 1.00 91.31 84 VAL A C 1
ATOM 638 O O . VAL A 1 84 ? -0.622 -2.557 5.873 1.00 91.31 84 VAL A O 1
ATOM 641 N N . PHE A 1 85 ? -1.227 -4.568 5.096 1.00 92.69 85 PHE A N 1
ATOM 642 C CA . PHE A 1 85 ? -0.065 -4.739 4.227 1.00 92.69 85 PHE A CA 1
ATOM 643 C C . PHE A 1 85 ? -0.495 -5.124 2.813 1.00 92.69 85 PHE A C 1
ATOM 645 O O . PHE A 1 85 ? -1.679 -5.301 2.529 1.00 92.69 85 PHE A O 1
ATOM 652 N N . CYS A 1 86 ? 0.469 -5.252 1.900 1.00 92.44 86 CYS A N 1
ATOM 653 C CA . CYS A 1 86 ? 0.193 -5.529 0.491 1.00 92.44 86 CYS A CA 1
ATOM 654 C C . CYS A 1 86 ? -0.632 -6.815 0.308 1.00 92.44 86 CYS A C 1
ATOM 656 O O . CYS A 1 86 ? -1.569 -6.840 -0.484 1.00 92.44 86 CYS A O 1
ATOM 658 N N . ASP A 1 87 ? -0.334 -7.863 1.078 1.00 92.00 87 ASP A N 1
ATOM 659 C CA . ASP A 1 87 ? -1.032 -9.151 1.015 1.00 92.00 87 ASP A CA 1
ATOM 660 C C . ASP A 1 87 ? -2.420 -9.134 1.667 1.00 92.00 87 ASP A C 1
ATOM 662 O O . ASP A 1 87 ? -3.211 -10.028 1.394 1.00 92.00 87 ASP A O 1
ATOM 666 N N . SER A 1 88 ? -2.750 -8.112 2.465 1.00 90.50 88 SER A N 1
ATOM 667 C CA . SER A 1 88 ? -4.087 -7.942 3.045 1.00 90.50 88 SER A CA 1
ATOM 668 C C . SER A 1 88 ? -5.158 -7.661 1.989 1.00 90.50 88 SER A C 1
ATOM 670 O O . SER A 1 88 ? -6.336 -7.890 2.255 1.00 90.50 88 SER A O 1
ATOM 672 N N . CYS A 1 89 ? -4.751 -7.166 0.814 1.00 89.75 89 CYS A N 1
ATOM 673 C CA . CYS A 1 89 ? -5.641 -6.880 -0.313 1.00 89.75 89 CYS A CA 1
ATOM 674 C C . CYS A 1 89 ? -5.256 -7.652 -1.581 1.00 89.75 89 CYS A C 1
ATOM 676 O O . CYS A 1 89 ? -6.133 -8.153 -2.275 1.00 89.75 89 CYS A O 1
ATOM 678 N N . HIS A 1 90 ? -3.961 -7.741 -1.904 1.00 90.69 90 HIS A N 1
ATOM 679 C CA . HIS A 1 90 ? -3.520 -8.319 -3.174 1.00 90.69 90 HIS A CA 1
ATOM 680 C C . HIS A 1 90 ? -3.518 -9.848 -3.184 1.00 90.69 90 HIS A C 1
ATOM 682 O O . HIS A 1 90 ? -3.701 -10.431 -4.246 1.00 90.69 90 HIS A O 1
ATOM 688 N N . GLU A 1 91 ? -3.282 -10.501 -2.041 1.00 88.88 91 GLU A N 1
ATOM 689 C CA . GLU A 1 91 ? -3.262 -11.968 -1.912 1.00 88.88 91 GLU A CA 1
ATOM 690 C C . GLU A 1 91 ? -2.474 -12.702 -3.027 1.00 88.88 91 GLU A C 1
ATOM 692 O O . GLU A 1 91 ? -2.874 -13.760 -3.511 1.00 88.88 91 GLU A O 1
ATOM 697 N N . GLY A 1 92 ? -1.343 -12.137 -3.463 1.00 90.50 92 GLY A N 1
ATOM 698 C CA . GLY A 1 92 ? -0.513 -12.701 -4.531 1.00 90.50 92 GLY A CA 1
ATOM 699 C C . GLY A 1 92 ? -0.949 -12.326 -5.951 1.00 90.50 92 GLY A C 1
ATOM 700 O O . GLY A 1 92 ? -0.492 -12.949 -6.905 1.00 90.50 92 GLY A O 1
ATOM 701 N N . LYS A 1 93 ? -1.823 -11.330 -6.121 1.00 89.44 93 LYS A N 1
ATOM 702 C CA . LYS A 1 93 ? -2.255 -10.812 -7.425 1.00 89.44 93 LYS A CA 1
ATOM 703 C C . LYS A 1 93 ? -2.019 -9.309 -7.511 1.00 89.44 93 LYS A C 1
ATOM 705 O O . LYS A 1 93 ? -2.626 -8.523 -6.785 1.00 89.44 93 LYS A O 1
ATOM 710 N N . MET A 1 94 ? -1.165 -8.888 -8.442 1.00 85.88 94 MET A N 1
ATOM 711 C CA . MET A 1 94 ? -0.885 -7.467 -8.677 1.00 85.88 94 MET A CA 1
ATOM 712 C C . MET A 1 94 ? -2.158 -6.694 -9.053 1.00 85.88 94 MET A C 1
ATOM 714 O O . MET A 1 94 ? -2.391 -5.602 -8.540 1.00 85.88 94 MET A O 1
ATOM 718 N N . GLU A 1 95 ? -3.018 -7.302 -9.867 1.00 87.00 95 GLU A N 1
ATOM 719 C CA . GLU A 1 95 ? -4.340 -6.790 -10.215 1.00 87.00 95 GLU A CA 1
ATOM 720 C C . GLU A 1 95 ? -5.401 -7.778 -9.721 1.00 87.00 95 GLU A C 1
ATOM 722 O O . GLU A 1 95 ? -5.495 -8.901 -10.213 1.00 87.00 95 GLU A O 1
ATOM 727 N N . PHE A 1 96 ? -6.174 -7.380 -8.709 1.00 85.94 96 PHE A N 1
ATOM 728 C CA . PHE A 1 96 ? -7.205 -8.232 -8.097 1.00 85.94 96 PHE A CA 1
ATOM 729 C C . PHE A 1 96 ? -8.622 -7.657 -8.218 1.00 85.94 96 PHE A C 1
ATOM 731 O O . PHE A 1 96 ? -9.597 -8.364 -7.980 1.00 85.94 96 PHE A O 1
ATOM 738 N N . LEU A 1 97 ? -8.742 -6.375 -8.568 1.00 87.19 97 LEU A N 1
ATOM 739 C CA . LEU A 1 97 ? -10.024 -5.694 -8.689 1.00 87.19 97 LEU A CA 1
ATOM 740 C C . LEU A 1 97 ? -10.658 -6.006 -10.041 1.00 87.19 97 LEU A C 1
ATOM 742 O O . LEU A 1 97 ? -10.086 -5.677 -11.081 1.00 87.19 97 LEU A O 1
ATOM 746 N N . ASP A 1 98 ? -11.859 -6.574 -10.015 1.00 86.69 98 ASP A N 1
ATOM 747 C CA . ASP A 1 98 ? -12.670 -6.745 -11.213 1.00 86.69 98 ASP A CA 1
ATOM 748 C C . ASP A 1 98 ? -13.252 -5.393 -11.650 1.00 86.69 98 ASP A C 1
ATOM 750 O O . ASP A 1 98 ? -14.003 -4.754 -10.917 1.00 86.69 98 ASP A O 1
ATOM 754 N N . ARG A 1 99 ? -12.877 -4.940 -12.849 1.00 87.38 99 ARG A N 1
ATOM 755 C CA . ARG A 1 99 ? -13.287 -3.644 -13.410 1.00 87.38 99 ARG A CA 1
ATOM 756 C C . ARG A 1 99 ? -14.360 -3.761 -14.494 1.00 87.38 99 ARG A C 1
ATOM 758 O O . ARG A 1 99 ? -14.707 -2.734 -15.079 1.00 87.38 99 ARG A O 1
ATOM 765 N N . HIS A 1 100 ? -14.877 -4.960 -14.772 1.00 89.50 100 HIS A N 1
ATOM 766 C CA . HIS A 1 100 ? -15.894 -5.156 -15.810 1.00 89.50 100 HIS A CA 1
ATOM 767 C C . HIS A 1 100 ? -17.241 -4.533 -15.413 1.00 89.50 100 HIS A C 1
ATOM 769 O O . HIS A 1 100 ? -17.879 -3.885 -16.241 1.00 89.50 100 HIS A O 1
ATOM 775 N N . ASP A 1 101 ? -17.632 -4.646 -14.139 1.00 91.12 101 ASP A N 1
ATOM 776 C CA . ASP A 1 101 ? -18.816 -3.986 -13.579 1.00 91.12 101 ASP A CA 1
ATOM 777 C C . ASP A 1 101 ? -18.406 -2.915 -12.562 1.00 91.12 101 ASP A C 1
ATOM 779 O O . ASP A 1 101 ? -18.098 -3.186 -11.400 1.00 91.12 101 ASP A O 1
ATOM 783 N N . LYS A 1 102 ? -18.432 -1.655 -13.003 1.00 87.31 102 LYS A N 1
ATOM 784 C CA . LYS A 1 102 ? -18.054 -0.503 -12.174 1.00 87.31 102 LYS A CA 1
ATOM 785 C C . LYS A 1 102 ? -18.984 -0.295 -10.978 1.00 87.31 102 LYS A C 1
ATOM 787 O O . LYS A 1 102 ? -18.535 0.223 -9.958 1.00 87.31 102 LYS A O 1
ATOM 792 N N . LYS A 1 103 ? -20.264 -0.664 -11.089 1.00 88.56 103 LYS A N 1
ATOM 793 C CA . LYS A 1 103 ? -21.240 -0.473 -10.010 1.00 88.56 103 LYS A CA 1
ATOM 794 C C . LYS A 1 103 ? -21.012 -1.509 -8.918 1.00 88.56 103 LYS A C 1
ATOM 796 O O . LYS A 1 103 ? -20.931 -1.139 -7.748 1.00 88.56 103 LYS A O 1
ATOM 801 N N . ALA A 1 104 ? -20.845 -2.772 -9.309 1.00 91.81 104 ALA A N 1
ATOM 802 C CA . ALA A 1 104 ? -20.483 -3.837 -8.381 1.00 91.81 104 ALA A CA 1
ATOM 803 C C . ALA A 1 104 ? -19.126 -3.554 -7.717 1.00 91.81 104 ALA A C 1
ATOM 805 O O . ALA A 1 104 ? -19.009 -3.651 -6.496 1.00 91.81 104 ALA A O 1
ATOM 806 N N . LEU A 1 105 ? -18.132 -3.108 -8.495 1.00 90.06 105 LEU A N 1
ATOM 807 C CA . LEU A 1 105 ? -16.821 -2.722 -7.976 1.00 90.06 105 LEU A CA 1
ATOM 808 C C . LEU A 1 105 ? -16.915 -1.588 -6.950 1.00 90.06 105 LEU A C 1
ATOM 810 O O . LEU A 1 105 ? -16.304 -1.679 -5.890 1.00 90.06 105 LEU A O 1
ATOM 814 N N . SER A 1 106 ? -17.676 -0.530 -7.239 1.00 88.69 106 SER A N 1
ATOM 815 C CA . SER A 1 106 ? -17.824 0.603 -6.322 1.00 88.69 106 SER A CA 1
ATOM 816 C C . SER A 1 106 ? -18.486 0.195 -5.007 1.00 88.69 106 SER A C 1
ATOM 818 O O . SER A 1 106 ? -18.007 0.601 -3.951 1.00 88.69 106 SER A O 1
ATOM 820 N N . ALA A 1 107 ? -19.541 -0.624 -5.055 1.00 91.81 107 ALA A N 1
ATOM 821 C CA . ALA A 1 107 ? -20.186 -1.144 -3.849 1.00 91.81 107 ALA A CA 1
ATOM 822 C C . ALA A 1 107 ? -19.221 -2.024 -3.039 1.00 91.81 107 ALA A C 1
ATOM 824 O O . ALA A 1 107 ? -19.095 -1.872 -1.826 1.00 91.81 107 ALA A O 1
ATOM 825 N N . TRP A 1 108 ? -18.466 -2.886 -3.722 1.00 92.19 108 TRP A N 1
ATOM 826 C CA . TRP A 1 108 ? -17.466 -3.732 -3.080 1.00 92.19 108 TRP A CA 1
ATOM 827 C C . TRP A 1 108 ? -16.335 -2.914 -2.435 1.00 92.19 108 TRP A C 1
ATOM 829 O O . TRP A 1 108 ? -15.908 -3.232 -1.324 1.00 92.19 108 TRP A O 1
ATOM 839 N N . MET A 1 109 ? -15.857 -1.853 -3.095 1.00 90.44 109 MET A N 1
ATOM 840 C CA . MET A 1 109 ? -14.835 -0.948 -2.555 1.00 90.44 109 MET A CA 1
ATOM 841 C C . MET A 1 109 ? -15.338 -0.168 -1.340 1.00 90.44 109 MET A C 1
ATOM 843 O O . MET A 1 109 ? -14.596 -0.020 -0.371 1.00 90.44 109 MET A O 1
ATOM 847 N N . ASP A 1 110 ? -16.587 0.293 -1.355 1.00 91.19 110 ASP A N 1
ATOM 848 C CA . ASP A 1 110 ? -17.202 0.930 -0.189 1.00 91.19 110 ASP A CA 1
ATOM 849 C C . ASP A 1 110 ? -17.238 -0.037 1.008 1.00 91.19 110 ASP A C 1
ATOM 851 O O . ASP A 1 110 ? -16.744 0.260 2.097 1.00 91.19 110 ASP A O 1
ATOM 855 N N . GLU A 1 111 ? -17.719 -1.260 0.785 1.00 91.62 111 GLU A N 1
ATOM 856 C CA . GLU A 1 111 ? -17.825 -2.278 1.831 1.00 91.62 111 GLU A CA 1
ATOM 857 C C . GLU A 1 111 ? -16.482 -2.771 2.370 1.00 91.62 111 GLU A C 1
ATOM 859 O O . GLU A 1 111 ? -16.392 -3.126 3.548 1.00 91.62 111 GLU A O 1
ATOM 864 N N . ASN A 1 112 ? -15.441 -2.832 1.536 1.00 89.75 112 ASN A N 1
ATOM 865 C CA . ASN A 1 112 ? -14.170 -3.450 1.917 1.00 89.75 112 ASN A CA 1
ATOM 866 C C . ASN A 1 112 ? -13.044 -2.461 2.202 1.00 89.75 112 ASN A C 1
ATOM 868 O O . ASN A 1 112 ? -12.165 -2.793 2.995 1.00 89.75 112 ASN A O 1
ATOM 872 N N . PHE A 1 113 ? -13.065 -1.266 1.613 1.00 89.94 113 PHE A N 1
ATOM 873 C CA . PHE A 1 113 ? -12.019 -0.260 1.804 1.00 89.94 113 PHE A CA 1
ATOM 874 C C . PHE A 1 113 ? -12.509 0.975 2.540 1.00 89.94 113 PHE A C 1
ATOM 876 O O . PHE A 1 113 ? -11.795 1.448 3.414 1.00 89.94 113 PHE A O 1
ATOM 883 N N . VAL A 1 114 ? -13.705 1.487 2.253 1.00 90.44 114 VAL A N 1
ATOM 884 C CA . VAL A 1 114 ? -14.211 2.676 2.960 1.00 90.44 114 VAL A CA 1
ATOM 885 C C . VAL A 1 114 ? -14.622 2.296 4.383 1.00 90.44 114 VAL A C 1
ATOM 887 O O . VAL A 1 114 ? -14.067 2.815 5.348 1.00 90.44 114 VAL A O 1
ATOM 890 N N . LYS A 1 115 ? -15.514 1.308 4.525 1.00 90.00 115 LYS A N 1
ATOM 891 C CA . LYS A 1 115 ? -16.097 0.916 5.821 1.00 90.00 115 LYS A CA 1
ATOM 892 C C . LYS A 1 115 ? -15.144 0.154 6.746 1.00 90.00 115 LYS A C 1
ATOM 894 O O . LYS A 1 115 ? -15.249 0.285 7.961 1.00 90.00 115 LYS A O 1
ATOM 899 N N . LYS A 1 116 ? -14.227 -0.652 6.197 1.00 91.25 116 LYS A N 1
ATOM 900 C CA . LYS A 1 116 ? -13.351 -1.549 6.986 1.00 91.25 116 LYS A CA 1
ATOM 901 C C . LYS A 1 116 ? -11.947 -1.003 7.241 1.00 91.25 116 LYS A C 1
ATOM 903 O O . LYS A 1 116 ? -11.182 -1.653 7.957 1.00 91.25 116 LYS A O 1
ATOM 908 N N . LEU A 1 117 ? -11.596 0.149 6.668 1.00 92.00 117 LEU A N 1
ATOM 909 C CA . LEU A 1 117 ? -10.308 0.802 6.895 1.00 92.00 117 LEU A CA 1
ATOM 910 C C . LEU A 1 117 ? -10.506 2.134 7.603 1.00 92.00 117 LEU A C 1
ATOM 912 O O . LEU A 1 117 ? -11.473 2.858 7.381 1.00 92.00 117 LEU A O 1
ATOM 916 N N . LYS A 1 118 ? -9.543 2.463 8.454 1.00 92.38 118 LYS A N 1
ATOM 917 C CA . LYS A 1 118 ? -9.454 3.736 9.159 1.00 92.38 118 LYS A CA 1
ATOM 918 C C . LYS A 1 118 ? -8.108 4.362 8.861 1.00 92.38 118 LYS A C 1
ATOM 920 O O . LYS A 1 118 ? -7.111 3.666 8.677 1.00 92.38 118 LYS A O 1
ATOM 925 N N . ARG A 1 119 ? -8.066 5.688 8.845 1.00 91.81 119 ARG A N 1
ATOM 926 C CA . ARG A 1 119 ? -6.810 6.412 8.679 1.00 91.81 119 ARG A CA 1
ATOM 927 C C . ARG A 1 119 ? -6.065 6.487 10.004 1.00 91.81 119 ARG A C 1
ATOM 929 O O . ARG A 1 119 ? -6.657 6.745 11.052 1.00 91.81 119 ARG A O 1
ATOM 936 N N . VAL A 1 120 ? -4.746 6.330 9.945 1.00 89.94 120 VAL A N 1
ATOM 937 C CA . VAL A 1 120 ? -3.855 6.482 11.106 1.00 89.94 120 VAL A CA 1
ATOM 938 C C . VAL A 1 120 ? -3.910 7.910 11.663 1.00 89.94 120 VAL A C 1
ATOM 940 O O . VAL A 1 120 ? -3.823 8.109 12.873 1.00 89.94 120 VAL A O 1
ATOM 943 N N . ASP A 1 121 ? -4.128 8.907 10.799 1.00 88.94 121 ASP A N 1
ATOM 944 C CA . ASP A 1 121 ? -4.285 10.317 11.184 1.00 88.94 121 ASP A CA 1
ATOM 945 C C . ASP A 1 121 ? -5.650 10.651 11.817 1.00 88.94 121 ASP A C 1
ATOM 947 O O . ASP A 1 121 ? -5.902 11.812 12.138 1.00 88.94 121 ASP A O 1
ATOM 951 N N . LYS A 1 122 ? -6.514 9.644 12.018 1.00 87.12 122 LYS A N 1
ATOM 952 C CA . LYS A 1 122 ? -7.869 9.751 12.584 1.00 87.12 122 LYS A CA 1
ATOM 953 C C . LYS A 1 122 ? -8.839 10.626 11.781 1.00 87.12 122 LYS A C 1
ATOM 955 O O . LYS A 1 122 ? -9.914 10.938 12.289 1.00 87.12 122 LYS A O 1
ATOM 960 N N . LYS A 1 123 ? -8.493 11.023 10.553 1.00 87.56 123 LYS A N 1
ATOM 961 C CA . LYS A 1 123 ? -9.447 11.684 9.655 1.00 87.56 123 LYS A CA 1
ATOM 962 C C . LYS A 1 123 ? -10.443 10.671 9.095 1.00 87.56 123 LYS A C 1
ATOM 964 O O . LYS A 1 123 ? -10.228 9.459 9.161 1.00 87.56 123 LYS A O 1
ATOM 969 N N . GLU A 1 124 ? -11.523 11.191 8.526 1.00 86.81 124 GLU A N 1
ATOM 970 C CA . GLU A 1 124 ? -12.517 10.384 7.830 1.00 86.81 124 GLU A CA 1
ATOM 971 C C . GLU A 1 124 ? -11.891 9.665 6.627 1.00 86.81 124 GLU A C 1
ATOM 973 O O . GLU A 1 124 ? -11.060 10.224 5.906 1.00 86.81 124 GLU A O 1
ATOM 978 N N . ASN A 1 125 ? -12.250 8.393 6.460 1.00 88.31 125 ASN A N 1
ATOM 979 C CA . ASN A 1 125 ? -11.863 7.575 5.321 1.00 88.31 125 ASN A CA 1
ATOM 980 C C . ASN A 1 125 ? -13.075 7.463 4.395 1.00 88.31 125 ASN A C 1
ATOM 982 O O . ASN A 1 125 ? -14.018 6.748 4.722 1.00 88.31 125 ASN A O 1
ATOM 986 N N . GLY A 1 126 ? -13.047 8.182 3.277 1.00 88.06 126 GLY A N 1
ATOM 987 C CA . GLY A 1 126 ? -14.111 8.206 2.274 1.00 88.06 126 GLY A CA 1
ATOM 988 C C . GLY A 1 126 ? -13.605 7.874 0.871 1.00 88.06 126 GLY A C 1
ATOM 989 O O . GLY A 1 126 ? -12.432 7.541 0.665 1.00 88.06 126 GLY A O 1
ATOM 990 N N . CYS A 1 127 ? -14.484 7.987 -0.125 1.00 86.19 127 CYS A N 1
ATOM 991 C CA . CYS A 1 127 ? -14.125 7.754 -1.528 1.00 86.19 127 CYS A CA 1
ATOM 992 C C . CYS A 1 127 ? -13.015 8.717 -1.982 1.00 86.19 127 CYS A C 1
ATOM 994 O O . CYS A 1 127 ? -12.040 8.307 -2.610 1.00 86.19 127 CYS A O 1
ATOM 996 N N . GLU A 1 128 ? -13.114 9.983 -1.593 1.00 86.19 128 GLU A N 1
ATOM 997 C CA . GLU A 1 128 ? -12.161 11.059 -1.865 1.00 86.19 128 GLU A CA 1
ATOM 998 C C . GLU A 1 128 ? -10.789 10.840 -1.216 1.00 86.19 128 GLU A C 1
ATOM 1000 O O . GLU A 1 128 ? -9.781 11.338 -1.714 1.00 86.19 128 GLU A O 1
ATOM 1005 N N . THR A 1 129 ? -10.694 10.019 -0.166 1.00 83.94 129 THR A N 1
ATOM 1006 C CA . THR A 1 129 ? -9.386 9.635 0.390 1.00 83.94 129 THR A CA 1
ATOM 1007 C C . THR A 1 129 ? -8.570 8.816 -0.614 1.00 83.94 129 THR A C 1
ATOM 1009 O O . THR A 1 129 ? -7.347 8.952 -0.676 1.00 83.94 129 THR A O 1
ATOM 1012 N N . CYS A 1 130 ? -9.240 7.989 -1.419 1.00 83.50 130 CYS A N 1
ATOM 1013 C CA . CYS A 1 130 ? -8.607 7.106 -2.398 1.00 83.50 130 CYS A CA 1
ATOM 1014 C C . CYS A 1 130 ? -8.732 7.600 -3.841 1.00 83.50 130 CYS A C 1
ATOM 1016 O O . CYS A 1 130 ? -7.984 7.139 -4.695 1.00 83.50 130 CYS A O 1
ATOM 1018 N N . HIS A 1 131 ? -9.665 8.505 -4.125 1.00 83.38 131 HIS A N 1
ATOM 1019 C CA . HIS A 1 131 ? -9.926 9.024 -5.464 1.00 83.38 131 HIS A CA 1
ATOM 1020 C C . HIS A 1 131 ? -9.668 10.526 -5.587 1.00 83.38 131 HIS A C 1
ATOM 1022 O O . HIS A 1 131 ? -9.670 11.028 -6.697 1.00 83.38 131 HIS A O 1
ATOM 1028 N N . GLY A 1 132 ? -9.387 11.247 -4.504 1.00 79.81 132 GLY A N 1
ATOM 1029 C CA . GLY A 1 132 ? -9.250 12.703 -4.534 1.00 79.81 132 GLY A CA 1
ATOM 1030 C C . GLY A 1 132 ? -10.591 13.440 -4.589 1.00 79.81 132 GLY A C 1
ATOM 1031 O O . GLY A 1 132 ? -11.651 12.837 -4.767 1.00 79.81 132 GLY A O 1
ATOM 1032 N N . ASP A 1 133 ? -10.507 14.757 -4.412 1.00 75.44 133 ASP A N 1
ATOM 1033 C CA . ASP A 1 133 ? -11.602 15.709 -4.594 1.00 75.44 133 ASP A CA 1
ATOM 1034 C C . ASP A 1 133 ? -11.095 16.851 -5.502 1.00 75.44 133 ASP A C 1
ATOM 1036 O O . ASP A 1 133 ? -10.219 17.613 -5.072 1.00 75.44 133 ASP A O 1
ATOM 1040 N N . PRO A 1 134 ? -11.537 16.931 -6.775 1.00 81.06 134 PRO A N 1
ATOM 1041 C CA . PRO A 1 134 ? -12.597 16.136 -7.409 1.00 81.06 134 PRO A CA 1
ATOM 1042 C C . PRO A 1 134 ? -12.213 14.662 -7.648 1.00 81.06 134 PRO A C 1
ATOM 1044 O O . PRO A 1 134 ? -11.037 14.308 -7.675 1.00 81.06 134 PRO A O 1
ATOM 1047 N N . PHE A 1 135 ? -13.218 13.800 -7.835 1.00 81.44 135 PHE A N 1
ATOM 1048 C CA . PHE A 1 135 ? -13.042 12.352 -8.008 1.00 81.44 135 PHE A CA 1
ATOM 1049 C C . PHE A 1 135 ? -12.201 11.987 -9.249 1.00 81.44 135 PHE A C 1
ATOM 1051 O O . PHE A 1 135 ? -12.611 12.222 -10.386 1.00 81.44 135 PHE A O 1
ATOM 1058 N N . GLU A 1 136 ? -11.071 11.312 -9.025 1.00 78.06 136 GLU A N 1
ATOM 1059 C CA . GLU A 1 136 ? -10.135 10.803 -10.032 1.00 78.06 136 GLU A CA 1
ATOM 1060 C C . GLU A 1 136 ? -10.229 9.263 -10.158 1.00 78.06 136 GLU A C 1
ATOM 1062 O O . GLU A 1 136 ? -9.596 8.511 -9.401 1.00 78.06 136 GLU A O 1
ATOM 1067 N N . PRO A 1 137 ? -10.960 8.730 -11.159 1.00 72.69 137 PRO A N 1
ATOM 1068 C CA . PRO A 1 137 ? -11.112 7.281 -11.356 1.00 72.69 137 PRO A CA 1
ATOM 1069 C C . PRO A 1 137 ? -9.804 6.568 -11.741 1.00 72.69 137 PRO A C 1
ATOM 1071 O O . PRO A 1 137 ? -9.711 5.340 -11.663 1.00 72.69 137 PRO A O 1
ATOM 1074 N N . HIS A 1 138 ? -8.785 7.325 -12.155 1.00 78.31 138 HIS A N 1
ATOM 1075 C CA . HIS A 1 138 ? -7.489 6.824 -12.608 1.00 78.31 138 HIS A CA 1
ATOM 1076 C C . HIS A 1 138 ? -6.341 7.268 -11.693 1.00 78.31 138 HIS A C 1
ATOM 1078 O O . HIS A 1 138 ? -5.263 7.602 -12.180 1.00 78.31 138 HIS A O 1
ATOM 1084 N N . ILE A 1 139 ? -6.535 7.241 -10.371 1.00 79.56 139 ILE A N 1
ATOM 1085 C CA . ILE A 1 139 ? -5.521 7.700 -9.407 1.00 79.56 139 ILE A CA 1
ATOM 1086 C C . ILE A 1 139 ? -4.130 7.069 -9.618 1.00 79.56 139 ILE A C 1
ATOM 1088 O O . ILE A 1 139 ? -3.114 7.751 -9.545 1.00 79.56 139 ILE A O 1
ATOM 1092 N N . LEU A 1 140 ? -4.045 5.791 -9.999 1.00 80.44 140 LEU A N 1
ATOM 1093 C CA . LEU A 1 140 ? -2.746 5.157 -10.271 1.00 80.44 140 LEU A CA 1
ATOM 1094 C C . LEU A 1 140 ? -2.016 5.795 -11.465 1.00 80.44 140 LEU A C 1
ATOM 1096 O O . LEU A 1 140 ? -0.788 5.865 -11.475 1.00 80.44 140 LEU A O 1
ATOM 1100 N N . ALA A 1 141 ? -2.759 6.307 -12.451 1.00 80.19 141 ALA A N 1
ATOM 1101 C CA . ALA A 1 141 ? -2.199 7.022 -13.593 1.00 80.19 141 ALA A CA 1
ATOM 1102 C C . ALA A 1 141 ? -1.652 8.407 -13.204 1.00 80.19 141 ALA A C 1
ATOM 1104 O O . ALA A 1 141 ? -0.781 8.936 -13.894 1.00 80.19 141 ALA A O 1
ATOM 1105 N N . THR A 1 142 ? -2.121 9.001 -12.102 1.00 80.44 142 THR A N 1
ATOM 1106 C CA . THR A 1 142 ? -1.570 10.265 -11.591 1.00 80.44 142 THR A CA 1
ATOM 1107 C C . THR A 1 142 ? -0.281 10.039 -10.802 1.00 80.44 142 THR A C 1
ATOM 1109 O O . THR A 1 142 ? 0.579 10.910 -10.789 1.00 80.44 142 THR A O 1
ATOM 1112 N N . TRP A 1 143 ? -0.089 8.850 -10.222 1.00 81.44 143 TRP A N 1
ATOM 1113 C CA . TRP A 1 143 ? 1.112 8.496 -9.449 1.00 81.44 143 TRP A CA 1
ATOM 1114 C C . TRP A 1 143 ? 2.328 8.141 -10.300 1.00 81.44 143 TRP A C 1
ATOM 1116 O O . TRP A 1 143 ? 3.452 8.126 -9.799 1.00 81.44 143 TRP A O 1
ATOM 1126 N N . VAL A 1 144 ? 2.104 7.815 -11.572 1.00 79.00 144 VAL A N 1
ATOM 1127 C CA . VAL A 1 144 ? 3.173 7.484 -12.522 1.00 79.00 144 VAL A CA 1
ATOM 1128 C C . VAL A 1 144 ? 3.730 8.703 -13.252 1.00 79.00 144 VAL A C 1
ATOM 1130 O O . VAL A 1 144 ? 4.838 8.601 -13.789 1.00 79.00 144 VAL A O 1
ATOM 1133 N N . LYS A 1 145 ? 2.998 9.826 -13.252 1.00 64.12 145 LYS A N 1
ATOM 1134 C CA . LYS A 1 145 ? 3.494 11.126 -13.726 1.00 64.12 145 LYS A CA 1
ATOM 1135 C C . LYS A 1 145 ? 4.702 11.539 -12.876 1.00 64.12 145 LYS A C 1
ATOM 1137 O O . LYS A 1 145 ? 5.740 11.883 -13.473 1.00 64.12 145 LYS A O 1
#

Secondary structure (DSSP, 8-state):
-PPPHHHHHHHHTT--TTSPPPGGGS-HHHHHHHHHHHHHHHT--GGGTSBTTBSSS--HHHHHHHHHIIIIITTEEETTS-B--THHHHTT-S-----S-HHHHHHHHIIIIITTEEETT-----HHHHHTTTT-TTHHHHH--

InterPro domains:
  IPR023119 Multihaem cytochrome, PRC subunit superfamily [G3DSA:1.10.468.10] (2-110)
  IPR029467 Cytochrome c7-like [PF14522] (41-131)
  IPR036280 Multiheme cytochrome superfamily [SSF48695] (12-92)

Sequence (145 aa):
MKASAMGEDLQKLGLDAKALPSLNRLPPEKLRQVMKTFNKALGTQCTGCHEANDFHAPTKNKKIASKMWDLYVRGLVAEDGGPVFCDSCHEGKMEFLDRHDKKALSAWMDENFVKKLKRVDKKENGCETCHGDPFEPHILATWVK

Radius of gyration: 15.32 Å; chains: 1; bounding box: 41×29×31 Å

Foldseek 3Di:
DDDDPLLVQCVVLVADQQAHDQLVPDDPVSSVSNVVSVCQLALHDLVVQAPPVGRPDHDLNVLLVSCCCVQQQHFKAWPVRHGDDSNNPNVNHNDDQDPPDVVVSVVVCCVPPQVGMATPVRDHRDQCSVQNVVGNPPVSVVSSD